Protein AF-A0A016VC96-F1 (afdb_monomer_lite)

Secondary structure (DSSP, 8-state):
-------TTSSSTT----------------PPP---TTS--HHHHHHGGGS----SS-----HHHHHHHHHHT--SPPS-SS-PPP-TT------TT---HHHHHHHHHH----SS-HHHHT-TT---HHHHHHHHHTT-S---

pLDDT: mean 81.83, std 18.04, range [37.94, 97.81]

InterPro domains:
  IPR009051 Alpha-helical ferredoxin [G3DSA:1.10.1060.10] (60-141)
  IPR028261 Dihydroprymidine dehydrogenase domain II [PF14691] (90-139)

Organism: NCBI:txid53326

Radius of gyration: 38.66 Å; chains: 1; bounding box: 64×61×117 Å

Foldseek 3Di:
DDDDDDDPPPPPVPPPPPVPPPDPPPPPPPPPPDDPPPDDDPVVCVVCVPPDDDDPDDDDDDPVVVVVVCVVPDDDDDPDPPPDDDCVPPPDDPDPPDADLVRLLVVLVVDPLDPPDVVLVVDPVSDPPSVVSVCSNVVVPDDD

Sequence (144 aa):
MATTQTSLIVRWLRLRLRPSSRLCRRPVATQAPPHPLSKDTPDVKALLALNPGVSKQARSVPTYETKKNKHNWKRNADKCGSCASNFSNDFRDIKRTTLSERGALREALRCLKCADAPCQKSCPTQLDIKTFITSIANKACFCF

Structure (mmCIF, N/CA/C/O backbone):
data_AF-A0A016VC96-F1
#
_entry.id   AF-A0A016VC96-F1
#
loop_
_atom_site.group_PDB
_atom_site.id
_atom_site.type_symbol
_atom_site.label_atom_id
_atom_site.label_alt_id
_atom_site.label_comp_id
_atom_site.label_asym_id
_atom_site.label_entity_id
_atom_site.label_seq_id
_atom_site.pdbx_PDB_ins_code
_atom_site.Cartn_x
_atom_site.Cartn_y
_atom_site.Cartn_z
_atom_site.occupancy
_atom_site.B_iso_or_equiv
_atom_site.auth_seq_id
_atom_site.auth_comp_id
_atom_site.auth_asym_id
_atom_site.auth_atom_id
_atom_site.pdbx_PDB_model_num
ATOM 1 N N . MET A 1 1 ? -35.595 44.440 -88.670 1.00 39.06 1 MET A N 1
ATOM 2 C CA . MET A 1 1 ? -34.960 43.519 -89.638 1.00 39.06 1 MET A CA 1
ATOM 3 C C . MET A 1 1 ? -34.298 42.429 -88.812 1.00 39.06 1 MET A C 1
ATOM 5 O O . MET A 1 1 ? -33.517 42.766 -87.939 1.00 39.06 1 MET A O 1
ATOM 9 N N . ALA A 1 2 ? -34.884 41.228 -88.769 1.00 44.03 2 ALA A N 1
ATOM 10 C CA . ALA A 1 2 ? -34.439 40.089 -89.589 1.00 44.03 2 ALA A CA 1
ATOM 11 C C . ALA A 1 2 ? -32.959 39.772 -89.273 1.00 44.03 2 ALA A C 1
ATOM 13 O O . ALA A 1 2 ? -32.117 40.634 -89.454 1.00 44.03 2 ALA A O 1
ATOM 14 N N . THR A 1 3 ? -32.548 38.617 -88.754 1.00 49.59 3 THR A N 1
ATOM 15 C CA . THR A 1 3 ? -33.036 37.253 -88.987 1.00 49.59 3 THR A CA 1
ATOM 16 C C . THR A 1 3 ? -32.202 36.286 -88.129 1.00 49.59 3 THR A C 1
ATOM 18 O O . THR A 1 3 ? -31.014 36.511 -87.932 1.00 49.59 3 THR A O 1
ATOM 21 N N . THR A 1 4 ? -32.842 35.191 -87.703 1.00 54.66 4 THR A N 1
ATOM 22 C CA . THR A 1 4 ? -32.315 33.809 -87.576 1.00 54.66 4 THR A CA 1
ATOM 23 C C . THR A 1 4 ? -31.145 33.501 -86.624 1.00 54.66 4 THR A C 1
ATOM 25 O O . THR A 1 4 ? -30.025 33.945 -86.827 1.00 54.66 4 THR A O 1
ATOM 28 N N . GLN A 1 5 ? -31.352 32.778 -85.518 1.00 49.47 5 GLN A N 1
ATOM 29 C CA . GLN A 1 5 ? -31.600 31.323 -85.375 1.00 49.47 5 GLN A CA 1
ATOM 30 C C . GLN A 1 5 ? -30.365 30.410 -85.547 1.00 49.47 5 GLN A C 1
ATOM 32 O O . GLN A 1 5 ? -29.814 30.248 -86.626 1.00 49.47 5 GLN A O 1
ATOM 37 N N . THR A 1 6 ? -30.052 29.724 -84.439 1.00 57.59 6 THR A N 1
ATOM 38 C CA . THR A 1 6 ? -29.694 28.293 -84.349 1.00 57.59 6 THR A CA 1
ATOM 39 C C . THR A 1 6 ? -28.508 27.768 -85.161 1.00 57.59 6 THR A C 1
ATOM 41 O O . THR A 1 6 ? -28.655 27.336 -86.297 1.00 57.59 6 THR A O 1
ATOM 44 N N . SER A 1 7 ? -27.357 27.621 -84.496 1.00 54.84 7 SER A N 1
ATOM 45 C CA . SER A 1 7 ? -26.324 26.647 -84.907 1.00 54.84 7 SER A CA 1
ATOM 46 C C . SER A 1 7 ? -25.440 26.117 -83.759 1.00 54.84 7 SER A C 1
ATOM 48 O O . SER A 1 7 ? -24.749 25.114 -83.908 1.00 54.84 7 SER A O 1
ATOM 50 N N . LEU A 1 8 ? -25.493 26.688 -82.549 1.00 52.12 8 LEU A N 1
ATOM 51 C CA . LEU A 1 8 ? -24.566 26.292 -81.472 1.00 52.12 8 LEU A CA 1
ATOM 52 C C . LEU A 1 8 ? -25.012 25.104 -80.595 1.00 52.12 8 LEU A C 1
ATOM 54 O O . LEU A 1 8 ? -24.345 24.801 -79.610 1.00 52.12 8 LEU A O 1
ATOM 58 N N . ILE A 1 9 ? -26.089 24.389 -80.942 1.00 55.31 9 ILE A N 1
ATOM 59 C CA . ILE A 1 9 ? -26.643 23.319 -80.083 1.00 55.31 9 ILE A CA 1
ATOM 60 C C . ILE A 1 9 ? -26.186 21.898 -80.492 1.00 55.31 9 ILE A C 1
ATOM 62 O O . ILE A 1 9 ? -26.221 20.991 -79.667 1.00 55.31 9 ILE A O 1
ATOM 66 N N . VAL A 1 10 ? -25.646 21.667 -81.700 1.00 53.19 10 VAL A N 1
ATOM 67 C CA . VAL A 1 10 ? -25.398 20.282 -82.194 1.00 53.19 10 VAL A CA 1
ATOM 68 C C . VAL A 1 10 ? -23.931 19.816 -82.122 1.00 53.19 10 VAL A C 1
ATOM 70 O O . VAL A 1 10 ? -23.610 18.713 -82.555 1.00 53.19 10 VAL A O 1
ATOM 73 N N . ARG A 1 11 ? -23.004 20.583 -81.525 1.00 51.06 11 ARG A N 1
ATOM 74 C CA . ARG A 1 11 ? -21.589 20.150 -81.395 1.00 51.06 11 ARG A CA 1
ATOM 75 C C . ARG A 1 11 ? -21.145 19.762 -79.981 1.00 51.06 11 ARG A C 1
ATOM 77 O O . ARG A 1 11 ? -20.029 19.279 -79.816 1.00 51.06 11 ARG A O 1
ATOM 84 N N . TRP A 1 12 ? -22.018 19.880 -78.981 1.00 48.12 12 TRP A N 1
ATOM 85 C CA . TRP A 1 12 ? -21.705 19.487 -77.598 1.00 48.12 12 TRP A CA 1
ATOM 86 C C . TRP A 1 12 ? -22.223 18.099 -77.193 1.00 48.12 12 TRP A C 1
ATOM 88 O O . TRP A 1 12 ? -21.799 17.573 -76.170 1.00 48.12 12 TRP A O 1
ATOM 98 N N . LEU A 1 13 ? -23.028 17.426 -78.025 1.00 49.72 13 LEU A N 1
ATOM 99 C CA . LEU A 1 13 ? -23.495 16.052 -77.772 1.00 49.72 13 LEU A CA 1
ATOM 100 C C . LEU A 1 13 ? -22.594 14.974 -78.414 1.00 49.72 13 LEU A C 1
ATOM 102 O O . LEU A 1 13 ? -23.075 13.965 -78.918 1.00 49.72 13 LEU A O 1
ATOM 106 N N . ARG A 1 14 ? -21.271 15.179 -78.440 1.00 53.06 14 ARG A N 1
ATOM 107 C CA . ARG A 1 14 ? -20.277 14.118 -78.734 1.00 53.06 14 ARG A CA 1
ATOM 108 C C . ARG A 1 14 ? -18.955 14.284 -77.978 1.00 53.06 14 ARG A C 1
ATOM 110 O O . ARG A 1 14 ? -17.958 13.668 -78.352 1.00 53.06 14 ARG A O 1
ATOM 117 N N . LEU A 1 15 ? -18.939 14.998 -76.851 1.00 46.97 15 LEU A N 1
ATOM 118 C CA . LEU A 1 15 ? -17.963 14.686 -75.804 1.00 46.97 15 LEU A CA 1
ATOM 119 C C . LEU A 1 15 ? -18.461 13.428 -75.107 1.00 46.97 15 LEU A C 1
ATOM 121 O O . LEU A 1 15 ? -19.146 13.465 -74.091 1.00 46.97 15 LEU A O 1
ATOM 125 N N . ARG A 1 16 ? -18.156 12.298 -75.756 1.00 49.88 16 ARG A N 1
ATOM 126 C CA . ARG A 1 16 ? -18.216 10.972 -75.158 1.00 49.88 16 ARG A CA 1
ATOM 127 C C . ARG A 1 16 ? -17.720 11.108 -73.729 1.00 49.88 16 ARG A C 1
ATOM 129 O O . ARG A 1 16 ? -16.581 11.523 -73.514 1.00 49.88 16 ARG A O 1
ATOM 136 N N . LEU A 1 17 ? -18.575 10.716 -72.795 1.00 52.75 17 LEU A N 1
ATOM 137 C CA . LEU A 1 17 ? -18.175 10.118 -71.538 1.00 52.75 17 LEU A CA 1
ATOM 138 C C . LEU A 1 17 ? -17.035 9.141 -71.855 1.00 52.75 17 LEU A C 1
ATOM 140 O O . LEU A 1 17 ? -17.261 7.998 -72.243 1.00 52.75 17 LEU A O 1
ATOM 144 N N . ARG A 1 18 ? -15.790 9.609 -71.781 1.00 50.94 18 ARG A N 1
ATOM 145 C CA . ARG A 1 18 ? -14.690 8.739 -71.417 1.00 50.94 18 ARG A CA 1
ATOM 146 C C . ARG A 1 18 ? -14.777 8.724 -69.903 1.00 50.94 18 ARG A C 1
ATOM 148 O O . ARG A 1 18 ? -14.366 9.712 -69.292 1.00 50.94 18 ARG A O 1
ATOM 155 N N . PRO A 1 19 ? -15.319 7.669 -69.277 1.00 50.06 19 PRO A N 1
ATOM 156 C CA . PRO A 1 19 ? -14.977 7.447 -67.895 1.00 50.06 19 PRO A CA 1
ATOM 157 C C . PRO A 1 19 ? -13.467 7.237 -67.936 1.00 50.06 19 PRO A C 1
ATOM 159 O O . PRO A 1 19 ? -12.971 6.238 -68.456 1.00 50.06 19 PRO A O 1
ATOM 162 N N . SER A 1 20 ? -12.708 8.245 -67.509 1.00 50.31 20 SER A N 1
ATOM 163 C CA . SER A 1 20 ? -11.325 8.004 -67.153 1.00 50.31 20 SER A CA 1
ATOM 164 C C . SER A 1 20 ? -11.427 6.975 -66.044 1.00 50.31 20 SER A C 1
ATOM 166 O O . SER A 1 20 ? -11.829 7.296 -64.929 1.00 50.31 20 SER A O 1
ATOM 168 N N . SER A 1 21 ? -11.113 5.726 -66.371 1.00 54.81 21 SER A N 1
ATOM 169 C CA . SER A 1 21 ? -10.894 4.634 -65.437 1.00 54.81 21 SER A CA 1
ATOM 170 C C . SER A 1 21 ? -9.627 4.911 -64.623 1.00 54.81 21 SER A C 1
ATOM 172 O O . SER A 1 21 ? -8.770 4.043 -64.456 1.00 54.81 21 SER A O 1
ATOM 174 N N . ARG A 1 22 ? -9.499 6.132 -64.088 1.00 56.34 22 ARG A N 1
ATOM 175 C CA . ARG A 1 22 ? -8.795 6.402 -62.846 1.00 56.34 22 ARG A CA 1
ATOM 176 C C . ARG A 1 22 ? -9.612 5.724 -61.765 1.00 56.34 22 ARG A C 1
ATOM 178 O O . ARG A 1 22 ? -10.391 6.331 -61.043 1.00 56.34 22 ARG A O 1
ATOM 185 N N . LEU A 1 23 ? -9.464 4.405 -61.774 1.00 59.03 23 LEU A N 1
ATOM 186 C CA . LEU A 1 23 ? -9.395 3.554 -60.619 1.00 59.03 23 LEU A CA 1
ATOM 187 C C . LEU A 1 23 ? -9.313 4.420 -59.363 1.00 59.03 23 LEU A C 1
ATOM 189 O O . LEU A 1 23 ? -8.243 4.918 -59.019 1.00 59.03 23 LEU A O 1
ATOM 193 N N . CYS A 1 24 ? -10.421 4.492 -58.634 1.00 56.22 24 CYS A N 1
ATOM 194 C CA . CYS A 1 24 ? -10.381 4.484 -57.182 1.00 56.22 24 CYS A CA 1
ATOM 195 C C . CYS A 1 24 ? -9.723 3.162 -56.739 1.00 56.22 24 CYS A C 1
ATOM 197 O O . CYS A 1 24 ? -10.321 2.353 -56.035 1.00 56.22 24 CYS A O 1
ATOM 199 N N . ARG A 1 25 ? -8.489 2.892 -57.183 1.00 58.03 25 ARG A N 1
ATOM 200 C CA . ARG A 1 25 ? -7.601 1.993 -56.475 1.00 58.03 25 ARG A CA 1
ATOM 201 C C . ARG A 1 25 ? -7.296 2.778 -55.220 1.00 58.03 25 ARG A C 1
ATOM 203 O O . ARG A 1 25 ? -6.440 3.659 -55.223 1.00 58.03 25 ARG A O 1
ATOM 210 N N . ARG A 1 26 ? -8.029 2.460 -54.148 1.00 57.97 26 ARG A N 1
ATOM 211 C CA . ARG A 1 26 ? -7.442 2.547 -52.813 1.00 57.97 26 ARG A CA 1
ATOM 212 C C . ARG A 1 26 ? -6.017 2.006 -52.974 1.00 57.97 26 ARG A C 1
ATOM 214 O O . ARG A 1 26 ? -5.898 0.925 -53.568 1.00 57.97 26 ARG A O 1
ATOM 221 N N . PRO A 1 27 ? -4.962 2.747 -52.584 1.00 60.12 27 PRO A N 1
ATOM 222 C CA . PRO A 1 27 ? -3.631 2.167 -52.581 1.00 60.12 27 PRO A CA 1
ATOM 223 C C . PRO A 1 27 ? -3.776 0.828 -51.870 1.00 60.12 27 PRO A C 1
ATOM 225 O O . PRO A 1 27 ? -4.379 0.769 -50.795 1.00 60.12 27 PRO A O 1
ATOM 228 N N . VAL A 1 28 ? -3.388 -0.246 -52.566 1.00 56.62 28 VAL A N 1
ATOM 229 C CA . VAL A 1 28 ? -3.364 -1.592 -52.002 1.00 56.62 28 VAL A CA 1
ATOM 230 C C . VAL A 1 28 ? -2.704 -1.415 -50.651 1.00 56.62 28 VAL A C 1
ATOM 232 O O . VAL A 1 28 ? -1.572 -0.937 -50.607 1.00 56.62 28 VAL A O 1
ATOM 235 N N . ALA A 1 29 ? -3.450 -1.675 -49.572 1.00 59.12 29 ALA A N 1
ATOM 236 C CA . ALA A 1 29 ? -2.863 -1.739 -48.249 1.00 59.12 29 ALA A CA 1
ATOM 237 C C . ALA A 1 29 ? -1.656 -2.648 -48.427 1.00 59.12 29 ALA A C 1
ATOM 239 O O . ALA A 1 29 ? -1.831 -3.794 -48.846 1.00 59.12 29 ALA A O 1
ATOM 240 N N . THR A 1 30 ? -0.453 -2.095 -48.274 1.00 60.97 30 THR A N 1
ATOM 241 C CA . THR A 1 30 ? 0.785 -2.859 -48.282 1.00 60.97 30 THR A CA 1
ATOM 242 C C . THR A 1 30 ? 0.555 -3.948 -47.257 1.00 60.97 30 THR A C 1
ATOM 244 O O . THR A 1 30 ? 0.511 -3.672 -46.059 1.00 60.97 30 THR A O 1
ATOM 247 N N . GLN A 1 31 ? 0.239 -5.153 -47.735 1.00 62.34 31 GLN A N 1
ATOM 248 C CA . GLN A 1 31 ? -0.054 -6.271 -46.861 1.00 62.34 31 GLN A CA 1
ATOM 249 C C . GLN A 1 31 ? 1.207 -6.435 -46.030 1.00 62.34 31 GLN A C 1
ATOM 251 O O . GLN A 1 31 ? 2.300 -6.564 -46.588 1.00 62.34 31 GLN A O 1
ATOM 256 N N . ALA A 1 32 ? 1.057 -6.284 -44.711 1.00 64.81 32 ALA A N 1
ATOM 257 C CA . ALA A 1 32 ? 2.166 -6.428 -43.790 1.00 64.81 32 ALA A CA 1
ATOM 258 C C . ALA A 1 32 ? 2.871 -7.754 -44.117 1.00 64.81 32 ALA A C 1
ATOM 260 O O . ALA A 1 32 ? 2.185 -8.736 -44.428 1.00 64.81 32 ALA A O 1
ATOM 261 N N . PRO A 1 33 ? 4.216 -7.778 -44.131 1.00 71.75 33 PRO A N 1
ATOM 262 C CA .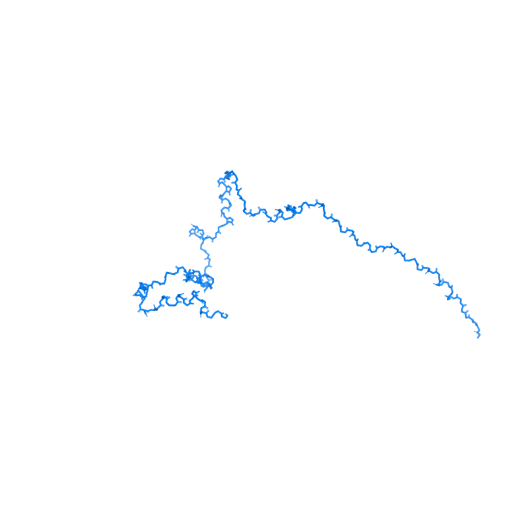 PRO A 1 33 ? 4.96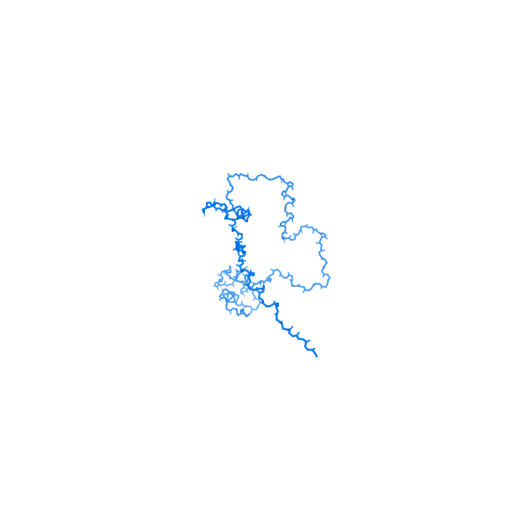1 -8.964 -44.524 1.00 71.75 33 PRO A CA 1
ATOM 263 C C . PRO A 1 33 ? 4.455 -10.177 -43.732 1.00 71.75 33 PRO A C 1
ATOM 265 O O . PRO A 1 33 ? 4.124 -10.014 -42.554 1.00 71.75 33 PRO A O 1
ATOM 268 N N . PRO A 1 34 ? 4.371 -11.370 -44.353 1.00 74.94 34 PRO A N 1
ATOM 269 C CA . PRO A 1 34 ? 3.828 -12.554 -43.703 1.00 74.94 34 PRO A CA 1
ATOM 270 C C . PRO A 1 34 ? 4.609 -12.819 -42.417 1.00 74.94 34 PRO A C 1
ATOM 272 O O . PRO A 1 34 ? 5.782 -13.195 -42.436 1.00 74.94 34 PRO A O 1
ATOM 275 N N . HIS A 1 35 ? 3.957 -12.555 -41.290 1.00 79.44 35 HIS A N 1
ATOM 276 C CA . HIS A 1 35 ? 4.533 -12.691 -39.966 1.00 79.44 35 HIS A CA 1
ATOM 277 C C . HIS A 1 35 ? 3.919 -13.933 -39.302 1.00 79.44 35 HIS A C 1
ATOM 279 O O . HIS A 1 35 ? 2.709 -14.150 -39.409 1.00 79.44 35 HIS A O 1
ATOM 285 N N . PRO A 1 36 ? 4.728 -14.802 -38.672 1.00 87.50 36 PRO A N 1
ATOM 286 C CA . PRO A 1 36 ? 4.208 -15.980 -37.989 1.00 87.50 36 PRO A CA 1
ATOM 287 C C . PRO A 1 36 ? 3.257 -15.586 -36.849 1.00 87.50 36 PRO A C 1
ATOM 289 O O . PRO A 1 36 ? 3.692 -15.004 -35.861 1.00 87.50 36 PRO A O 1
ATOM 292 N N . LEU A 1 37 ? 1.990 -16.009 -36.944 1.00 88.38 37 LEU A N 1
ATOM 293 C CA . LEU A 1 37 ? 0.903 -15.679 -36.001 1.00 88.38 37 LEU A CA 1
ATOM 294 C C . LEU A 1 37 ? 1.216 -15.964 -34.520 1.00 88.38 37 LEU A C 1
ATOM 296 O O . LEU A 1 37 ? 0.602 -15.378 -33.638 1.00 88.38 37 LEU A O 1
ATOM 300 N N . SER A 1 38 ? 2.145 -16.879 -34.241 1.00 92.19 38 SER A N 1
ATOM 301 C CA . SER A 1 38 ? 2.552 -17.267 -32.887 1.00 92.19 38 SER A CA 1
ATOM 302 C C . SER A 1 38 ? 3.682 -16.421 -32.293 1.00 92.19 38 SER A C 1
ATOM 304 O O . SER A 1 38 ? 4.080 -16.667 -31.155 1.00 92.19 38 SER A O 1
ATOM 306 N N . LYS A 1 39 ? 4.248 -15.467 -33.042 1.00 92.62 39 LYS A N 1
ATOM 307 C CA . LYS A 1 39 ? 5.325 -1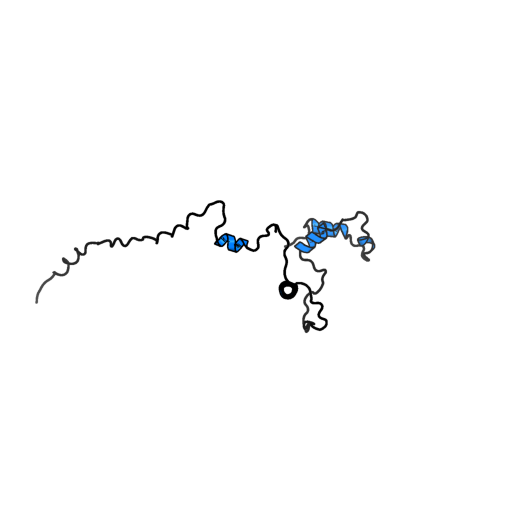4.592 -32.559 1.00 92.62 39 LYS A CA 1
ATOM 308 C C . LYS A 1 39 ? 4.835 -13.147 -32.491 1.00 92.62 39 LYS A C 1
ATOM 310 O O . LYS A 1 39 ? 3.898 -12.757 -33.176 1.00 92.62 39 LYS A O 1
ATOM 315 N N . ASP A 1 40 ? 5.546 -12.326 -31.733 1.00 94.12 40 ASP A N 1
ATOM 316 C CA . ASP A 1 40 ? 5.274 -10.892 -31.693 1.00 94.12 40 ASP A CA 1
ATOM 317 C C . ASP A 1 40 ? 5.876 -10.158 -32.903 1.00 94.12 40 ASP A C 1
ATOM 319 O O . ASP A 1 40 ? 6.986 -10.471 -33.374 1.00 94.12 40 ASP A O 1
ATOM 323 N N . THR A 1 41 ? 5.153 -9.151 -33.398 1.00 93.50 41 THR A N 1
ATOM 324 C CA . THR A 1 41 ? 5.635 -8.183 -34.397 1.00 93.50 41 THR A CA 1
ATOM 325 C C . THR A 1 41 ? 6.736 -7.294 -33.799 1.00 93.50 41 THR A C 1
ATOM 327 O O . THR A 1 41 ? 6.853 -7.204 -32.573 1.00 93.50 41 THR A O 1
ATOM 330 N N . PRO A 1 42 ? 7.595 -6.650 -34.615 1.00 93.25 42 PRO A N 1
ATOM 331 C CA . PRO A 1 42 ? 8.638 -5.756 -34.095 1.00 93.25 42 PRO A CA 1
ATOM 332 C C . PRO A 1 42 ? 8.078 -4.637 -33.202 1.00 93.25 42 PRO A C 1
ATOM 334 O O . PRO A 1 42 ? 8.687 -4.308 -32.186 1.00 93.25 42 PRO A O 1
ATOM 337 N N . ASP A 1 43 ? 6.893 -4.125 -33.524 1.00 93.75 43 ASP A N 1
ATOM 338 C CA . ASP A 1 43 ? 6.239 -3.053 -32.768 1.00 93.75 43 ASP A CA 1
ATOM 339 C C . ASP A 1 43 ? 5.794 -3.545 -31.384 1.00 93.75 43 ASP A C 1
ATOM 341 O O . ASP A 1 43 ? 6.043 -2.897 -30.369 1.00 93.75 43 ASP A O 1
ATOM 345 N N . VAL A 1 44 ? 5.215 -4.750 -31.317 1.00 93.75 44 VAL A N 1
ATOM 346 C CA . VAL A 1 44 ? 4.827 -5.387 -30.049 1.00 93.75 44 VAL A CA 1
ATOM 347 C C . VAL A 1 44 ? 6.062 -5.731 -29.217 1.00 93.75 44 VAL A C 1
ATOM 349 O O . VAL A 1 44 ? 6.076 -5.499 -28.010 1.00 93.75 44 VAL A O 1
ATOM 352 N N . LYS A 1 45 ? 7.147 -6.197 -29.847 1.00 93.56 45 LYS A N 1
ATOM 353 C CA . LYS A 1 45 ? 8.421 -6.441 -29.151 1.00 93.56 45 LYS A CA 1
ATOM 354 C C . LYS A 1 45 ? 8.991 -5.174 -28.521 1.00 93.56 45 LYS A C 1
ATOM 356 O O . LYS A 1 45 ? 9.528 -5.249 -27.418 1.00 93.56 45 LYS A O 1
ATOM 361 N N . ALA A 1 46 ? 8.856 -4.025 -29.183 1.00 95.19 46 ALA A N 1
ATOM 362 C CA . ALA A 1 46 ? 9.273 -2.746 -28.620 1.00 95.19 46 ALA A CA 1
ATOM 363 C C . ALA A 1 46 ? 8.447 -2.377 -27.374 1.00 95.19 46 ALA A C 1
ATOM 365 O O . ALA A 1 46 ? 9.012 -1.936 -26.373 1.00 95.19 46 ALA A O 1
ATOM 366 N N . LEU A 1 47 ? 7.133 -2.631 -27.389 1.00 95.50 47 LEU A N 1
ATOM 367 C CA . LEU A 1 47 ? 6.259 -2.422 -26.226 1.00 95.50 47 LEU A CA 1
ATOM 368 C C . LEU A 1 47 ? 6.582 -3.378 -25.067 1.00 95.50 47 LEU A C 1
ATOM 370 O O . LEU A 1 47 ? 6.516 -2.992 -23.900 1.00 95.50 47 LEU A O 1
ATOM 374 N N . LEU A 1 48 ? 6.966 -4.617 -25.377 1.00 95.62 48 LEU A N 1
ATOM 375 C CA . LEU A 1 48 ? 7.289 -5.652 -24.392 1.00 95.62 48 LEU A CA 1
ATOM 376 C C . LEU A 1 48 ? 8.715 -5.554 -23.824 1.00 95.62 48 LEU A C 1
ATOM 378 O O . LEU A 1 48 ? 9.104 -6.405 -23.026 1.00 95.62 48 LEU A O 1
ATOM 382 N N . ALA A 1 49 ? 9.490 -4.520 -24.165 1.00 94.44 49 ALA A N 1
ATOM 383 C CA . ALA A 1 49 ? 10.891 -4.389 -23.756 1.00 94.44 49 ALA A CA 1
ATOM 384 C C . ALA A 1 49 ? 11.122 -4.381 -22.227 1.00 94.44 49 ALA A C 1
ATOM 386 O O . ALA A 1 49 ? 12.196 -4.768 -21.770 1.00 94.44 49 ALA A O 1
ATOM 387 N N . LEU A 1 50 ? 10.133 -3.950 -21.433 1.00 94.69 50 LEU A N 1
ATOM 388 C CA . LEU A 1 50 ? 10.198 -3.908 -19.961 1.00 94.69 50 LEU A CA 1
ATOM 389 C C . LEU A 1 50 ? 9.399 -5.026 -19.272 1.00 94.69 50 LEU A C 1
ATOM 391 O O . LEU A 1 50 ? 9.303 -5.041 -18.043 1.00 94.69 50 LEU A O 1
ATOM 395 N N . ASN A 1 51 ? 8.817 -5.952 -20.037 1.00 95.88 51 ASN A N 1
ATOM 396 C CA . ASN A 1 51 ? 8.095 -7.088 -19.474 1.00 95.88 51 ASN A CA 1
ATOM 397 C C . ASN A 1 51 ? 9.082 -7.987 -18.699 1.00 95.88 51 ASN A C 1
ATOM 399 O O . ASN A 1 51 ? 10.140 -8.321 -19.241 1.00 95.88 51 ASN A O 1
ATOM 403 N N . PRO A 1 52 ? 8.803 -8.370 -17.438 1.00 95.94 52 PRO A N 1
ATOM 404 C CA . PRO A 1 52 ? 9.698 -9.233 -16.677 1.00 95.94 52 PRO A CA 1
ATOM 405 C C . PRO A 1 52 ? 9.969 -10.562 -17.392 1.00 95.94 52 PRO A C 1
ATOM 407 O O . PRO A 1 52 ? 9.055 -11.294 -17.762 1.00 95.94 52 PRO A O 1
ATOM 410 N N . GLY A 1 53 ? 11.252 -10.897 -17.520 1.00 93.88 53 GLY A N 1
ATOM 411 C CA . GLY A 1 53 ? 11.734 -12.187 -18.007 1.00 93.88 53 GLY A CA 1
ATOM 412 C C . GLY A 1 53 ? 12.736 -12.798 -17.031 1.00 93.88 53 GLY A C 1
ATOM 413 O O . GLY A 1 53 ? 13.415 -12.084 -16.290 1.00 93.88 53 GLY A O 1
ATOM 414 N N . VAL A 1 54 ? 12.842 -14.127 -17.023 1.00 95.06 54 VAL A N 1
ATOM 415 C CA . VAL A 1 54 ? 13.795 -14.842 -16.161 1.00 95.06 54 VAL A CA 1
ATOM 416 C C . VAL A 1 54 ? 15.209 -14.698 -16.732 1.00 95.06 54 VAL A C 1
ATOM 418 O O . VAL A 1 54 ? 15.502 -15.199 -17.819 1.00 95.06 54 VAL A O 1
ATOM 421 N N . SER A 1 55 ? 16.109 -14.031 -16.003 1.00 91.88 55 SER A N 1
ATOM 422 C CA . SER A 1 55 ? 17.526 -13.946 -16.372 1.00 91.88 55 SER A CA 1
ATOM 423 C C . SER A 1 55 ? 18.234 -15.267 -16.070 1.00 91.88 55 SER A C 1
ATOM 425 O O . SER A 1 55 ? 18.265 -15.705 -14.923 1.00 91.88 55 SER A O 1
ATOM 427 N N . LYS A 1 56 ? 18.850 -15.884 -17.082 1.00 95.62 56 LYS A N 1
ATOM 428 C CA . LYS A 1 56 ? 19.612 -17.141 -16.931 1.00 95.62 56 LYS A CA 1
ATOM 429 C C . LYS A 1 56 ? 21.021 -16.947 -16.348 1.00 95.62 56 LYS A C 1
ATOM 431 O O . LYS A 1 56 ? 21.703 -17.923 -16.068 1.00 95.62 56 LYS A O 1
ATOM 436 N N . GLN A 1 57 ? 21.474 -15.701 -16.218 1.00 96.00 57 GLN A N 1
ATOM 437 C CA . GLN A 1 57 ? 22.831 -15.319 -15.821 1.00 96.00 57 GLN A CA 1
ATOM 438 C C . GLN A 1 57 ? 22.789 -14.196 -14.779 1.00 96.00 57 GLN A C 1
ATOM 440 O O . GLN A 1 57 ? 21.779 -13.501 -14.644 1.00 96.00 57 GLN A O 1
ATOM 445 N N . ALA A 1 58 ? 23.900 -13.999 -14.066 1.00 94.19 58 ALA A N 1
ATOM 446 C CA . ALA A 1 58 ? 24.057 -12.895 -13.126 1.00 94.19 58 ALA A CA 1
ATOM 447 C C . ALA A 1 58 ? 24.168 -11.544 -13.856 1.00 94.19 58 ALA A C 1
ATOM 449 O O . ALA A 1 58 ? 24.817 -11.430 -14.895 1.00 94.19 58 ALA A O 1
ATOM 450 N N . ARG A 1 59 ? 23.560 -10.498 -13.285 1.00 94.25 59 ARG A N 1
ATOM 451 C CA . ARG A 1 59 ? 23.628 -9.127 -13.804 1.00 94.25 59 ARG A CA 1
ATOM 452 C C . ARG A 1 59 ? 24.742 -8.351 -13.104 1.00 94.25 59 ARG A C 1
ATOM 454 O O . ARG A 1 59 ? 24.591 -7.975 -11.944 1.00 94.25 59 ARG A O 1
ATOM 461 N N . SER A 1 60 ? 25.821 -8.048 -13.819 1.00 94.50 60 SER A N 1
ATOM 462 C CA . SER A 1 60 ? 26.881 -7.147 -13.353 1.00 94.50 60 SER A CA 1
ATOM 463 C C . SER A 1 60 ? 26.675 -5.740 -13.919 1.00 94.50 60 SER A C 1
ATOM 465 O O . SER A 1 60 ? 26.669 -5.560 -15.133 1.00 94.50 60 SER A O 1
ATOM 467 N N . VAL A 1 61 ? 26.513 -4.740 -13.049 1.00 94.94 61 VAL A N 1
ATOM 468 C CA . VAL A 1 61 ? 26.454 -3.313 -13.419 1.00 94.94 61 VAL A CA 1
ATOM 469 C C . VAL A 1 61 ? 27.462 -2.567 -12.543 1.00 94.94 61 VAL A C 1
ATOM 471 O O . VAL A 1 61 ? 27.468 -2.794 -11.328 1.00 94.94 61 VAL A O 1
ATOM 474 N N . PRO A 1 62 ? 28.318 -1.694 -13.103 1.00 97.81 62 PRO A N 1
ATOM 475 C CA . PRO A 1 62 ? 29.314 -0.973 -12.322 1.00 97.81 62 PRO A CA 1
ATOM 476 C C . PRO A 1 62 ? 28.665 -0.066 -11.269 1.00 97.81 62 PRO A C 1
ATOM 478 O O . PRO A 1 62 ? 27.583 0.498 -11.451 1.00 97.81 62 PRO A O 1
ATOM 481 N N . THR A 1 63 ? 29.358 0.111 -10.144 1.00 96.81 63 THR A N 1
ATOM 482 C CA . THR A 1 63 ? 28.839 0.859 -8.985 1.00 96.81 63 THR A CA 1
ATOM 483 C C . THR A 1 63 ? 28.567 2.333 -9.289 1.00 96.81 63 THR A C 1
ATOM 485 O O . THR A 1 63 ? 27.678 2.934 -8.689 1.00 96.81 63 THR A O 1
ATOM 488 N N . TYR A 1 64 ? 29.304 2.928 -10.227 1.00 96.12 64 TYR A N 1
ATOM 489 C CA . TYR A 1 64 ? 29.068 4.299 -10.677 1.00 96.12 64 TYR A CA 1
ATOM 490 C C . TYR A 1 64 ? 27.696 4.453 -11.358 1.00 96.12 64 TYR A C 1
ATOM 492 O O . TYR A 1 64 ? 26.932 5.358 -11.018 1.00 96.12 64 TYR A O 1
ATOM 500 N N . GLU A 1 65 ? 27.336 3.529 -12.253 1.00 96.06 65 GLU A N 1
ATOM 501 C CA . GLU A 1 65 ? 26.048 3.554 -12.953 1.00 96.06 65 GLU A CA 1
ATOM 502 C C . GLU A 1 65 ? 24.879 3.296 -12.004 1.00 96.06 65 GLU A C 1
ATOM 504 O O . GLU A 1 65 ? 23.855 3.975 -12.086 1.00 96.06 65 GLU A O 1
ATOM 509 N N . THR A 1 66 ? 25.020 2.362 -11.058 1.00 95.00 66 THR A N 1
ATOM 510 C CA . THR A 1 66 ? 23.955 2.093 -10.079 1.00 95.00 66 THR A CA 1
ATOM 511 C C . THR A 1 66 ? 23.709 3.288 -9.160 1.00 95.00 66 THR A C 1
ATOM 513 O O . THR A 1 66 ? 22.552 3.598 -8.867 1.00 95.00 66 THR A O 1
ATOM 516 N N . LYS A 1 67 ? 24.762 4.016 -8.760 1.00 93.44 67 LYS A N 1
ATOM 517 C CA . LYS A 1 67 ? 24.638 5.269 -7.998 1.00 93.44 67 LYS A CA 1
ATOM 518 C C . LYS A 1 67 ? 23.918 6.347 -8.802 1.00 93.44 67 LYS A C 1
ATOM 520 O O . LYS A 1 67 ? 22.962 6.919 -8.287 1.00 93.44 67 LYS A O 1
ATOM 525 N N . LYS A 1 68 ? 24.311 6.571 -10.061 1.00 94.06 68 LYS A N 1
ATOM 526 C CA . LYS A 1 68 ? 23.635 7.529 -10.951 1.00 94.06 68 LYS A CA 1
ATOM 527 C C . LYS A 1 68 ? 22.156 7.168 -11.130 1.00 94.06 68 LYS A C 1
ATOM 529 O O . LYS A 1 68 ? 21.285 8.009 -10.926 1.00 94.06 68 LYS A O 1
ATOM 534 N N . ASN A 1 69 ? 21.862 5.897 -11.404 1.00 94.75 69 ASN A N 1
ATOM 535 C CA . ASN A 1 69 ? 20.498 5.411 -11.619 1.00 94.75 69 ASN A CA 1
ATOM 536 C C . ASN A 1 69 ? 19.626 5.463 -10.358 1.00 94.75 69 ASN A C 1
ATOM 538 O O . ASN A 1 69 ? 18.415 5.640 -10.468 1.00 94.75 69 ASN A O 1
ATOM 542 N N . LYS A 1 70 ? 20.206 5.353 -9.157 1.00 92.25 70 LYS A N 1
ATOM 543 C CA . LYS A 1 70 ? 19.466 5.439 -7.887 1.00 92.25 70 LYS A CA 1
ATOM 544 C C . LYS A 1 70 ? 18.720 6.767 -7.726 1.00 92.25 70 LYS A C 1
ATOM 546 O O . LYS A 1 70 ? 17.631 6.769 -7.155 1.00 92.25 70 LYS A O 1
ATOM 551 N N . HIS A 1 71 ? 19.282 7.869 -8.225 1.00 89.06 71 HIS A N 1
ATOM 552 C CA . HIS A 1 71 ? 18.649 9.187 -8.148 1.00 89.06 71 HIS A CA 1
ATOM 553 C C . HIS A 1 71 ? 17.367 9.266 -8.992 1.00 89.06 71 HIS A C 1
ATOM 555 O O . HIS A 1 71 ? 16.401 9.883 -8.558 1.00 89.06 71 HIS A O 1
ATOM 561 N N . ASN A 1 72 ? 17.304 8.552 -10.123 1.00 92.81 72 ASN A N 1
ATOM 562 C CA . ASN A 1 72 ? 16.139 8.556 -11.019 1.00 92.81 72 ASN A CA 1
ATOM 563 C C . ASN A 1 72 ? 14.897 7.868 -10.420 1.00 92.81 72 ASN A C 1
ATOM 565 O O . ASN A 1 72 ? 13.780 8.138 -10.845 1.00 92.81 72 ASN A O 1
ATOM 569 N N . TRP A 1 73 ? 15.074 6.974 -9.440 1.00 91.81 73 TRP A N 1
ATOM 570 C CA . TRP A 1 73 ? 13.992 6.153 -8.868 1.00 91.81 73 TRP A CA 1
ATOM 571 C C . TRP A 1 73 ? 13.716 6.447 -7.385 1.00 91.81 73 TRP A C 1
ATOM 573 O O . TRP A 1 73 ? 13.053 5.663 -6.696 1.00 91.81 73 TRP A O 1
ATOM 583 N N . LYS A 1 74 ? 14.245 7.552 -6.852 1.00 90.38 74 LYS A N 1
ATOM 584 C CA . LYS A 1 74 ? 14.124 7.913 -5.436 1.00 90.38 74 LYS A CA 1
ATOM 585 C C . LYS A 1 74 ? 12.705 8.412 -5.116 1.00 90.38 74 LYS A C 1
ATOM 587 O O . LYS A 1 74 ? 12.264 9.412 -5.658 1.00 90.38 74 LYS A O 1
ATOM 592 N N . ARG A 1 75 ? 11.990 7.714 -4.220 1.00 92.00 75 ARG A N 1
ATOM 593 C CA . ARG A 1 75 ? 10.615 8.075 -3.793 1.00 92.00 75 ARG A CA 1
ATOM 594 C C . ARG A 1 75 ? 10.524 8.724 -2.412 1.00 92.00 75 ARG A C 1
ATOM 596 O O . ARG A 1 75 ? 9.650 9.542 -2.168 1.00 92.00 75 ARG A O 1
ATOM 603 N N . ASN A 1 76 ? 11.393 8.313 -1.492 1.00 90.25 76 ASN A N 1
ATOM 604 C CA . ASN A 1 76 ? 11.386 8.803 -0.114 1.00 90.25 76 ASN A CA 1
ATOM 605 C C . ASN A 1 76 ? 12.243 10.064 -0.009 1.00 90.25 76 ASN A C 1
ATOM 607 O O . ASN A 1 76 ? 13.133 10.254 -0.835 1.00 90.25 76 ASN A O 1
ATOM 611 N N . ALA A 1 77 ? 12.048 10.847 1.055 1.00 85.81 77 ALA A N 1
ATOM 612 C CA . ALA A 1 77 ? 12.899 11.995 1.344 1.00 85.81 77 ALA A CA 1
ATOM 613 C C . ALA A 1 77 ? 14.390 11.611 1.340 1.00 85.81 77 ALA A C 1
ATOM 615 O O . ALA A 1 77 ? 14.793 10.513 1.768 1.00 85.81 77 ALA A O 1
ATOM 616 N N . ASP A 1 78 ? 15.209 12.513 0.812 1.00 81.12 78 ASP A N 1
ATOM 617 C CA . ASP A 1 78 ? 16.653 12.373 0.862 1.00 81.12 78 ASP A CA 1
ATOM 618 C C . ASP A 1 78 ? 17.160 12.558 2.289 1.00 81.12 78 ASP A C 1
ATOM 620 O O . ASP A 1 78 ? 16.570 13.259 3.104 1.00 81.12 78 ASP A O 1
ATOM 624 N N . LYS A 1 79 ? 18.295 11.927 2.598 1.00 78.38 79 LYS A N 1
ATOM 625 C CA . LYS A 1 79 ? 18.975 12.089 3.894 1.00 78.38 79 LYS A CA 1
ATOM 626 C C . LYS A 1 79 ? 19.733 13.424 3.987 1.00 78.38 79 LYS A C 1
ATOM 628 O O . LYS A 1 79 ? 20.706 13.520 4.727 1.00 78.38 79 LYS A O 1
ATOM 633 N N . CYS A 1 80 ? 19.381 14.404 3.162 1.00 70.75 80 CYS A N 1
ATOM 634 C CA . CYS A 1 80 ? 20.075 15.679 3.105 1.00 70.75 80 CYS A CA 1
ATOM 635 C C . CYS A 1 80 ? 19.529 16.585 4.220 1.00 70.75 80 CYS A C 1
ATOM 637 O O . CYS A 1 80 ? 18.324 16.773 4.347 1.00 70.75 80 CYS A O 1
ATOM 639 N N . GLY A 1 81 ? 20.428 17.086 5.070 1.00 64.12 81 GLY A N 1
ATOM 640 C CA . GLY A 1 81 ? 20.067 17.836 6.279 1.00 64.12 81 GLY A CA 1
ATOM 641 C C . GLY A 1 81 ? 19.695 19.302 6.042 1.00 64.12 81 GLY A C 1
ATOM 642 O O . GLY A 1 81 ? 19.194 19.940 6.958 1.00 64.12 81 GLY A O 1
ATOM 643 N N . SER A 1 82 ? 19.933 19.841 4.842 1.00 66.62 82 SER A N 1
ATOM 644 C CA . SER A 1 82 ? 19.758 21.270 4.527 1.00 66.62 82 SER A CA 1
ATOM 645 C C . SER A 1 82 ? 18.693 21.563 3.468 1.00 66.62 82 SER A C 1
ATOM 647 O O . SER A 1 82 ? 18.335 22.717 3.258 1.00 66.62 82 SER A O 1
ATOM 649 N N . CYS A 1 83 ? 18.158 20.542 2.803 1.00 62.09 83 CYS A N 1
ATOM 650 C CA . CYS A 1 83 ? 17.096 20.679 1.810 1.00 62.09 83 CYS A CA 1
ATOM 651 C C . CYS A 1 83 ? 15.727 20.651 2.500 1.00 62.09 83 CYS A C 1
ATOM 653 O O . CYS A 1 83 ? 14.935 19.725 2.328 1.00 62.09 83 CYS A O 1
ATOM 655 N N . ALA A 1 84 ? 15.453 21.671 3.311 1.00 68.31 84 ALA A N 1
ATOM 656 C CA . ALA A 1 84 ? 14.098 21.937 3.764 1.00 68.31 84 ALA A CA 1
ATOM 657 C C . ALA A 1 84 ? 13.351 22.662 2.639 1.00 68.31 84 ALA A C 1
ATOM 659 O O . ALA A 1 84 ? 13.766 23.726 2.183 1.00 68.31 84 ALA A O 1
ATOM 660 N N . SER A 1 85 ? 12.254 22.080 2.162 1.00 73.56 85 SER A N 1
ATOM 661 C CA . SER A 1 85 ? 11.304 22.807 1.322 1.00 73.56 85 SER A CA 1
ATOM 662 C C . SER A 1 85 ? 10.706 23.971 2.116 1.00 73.56 85 SER A C 1
ATOM 664 O O . SER A 1 85 ? 10.395 23.819 3.295 1.00 73.56 85 SER A O 1
ATOM 666 N N . ASN A 1 86 ? 10.532 25.130 1.479 1.00 83.50 86 ASN A N 1
ATOM 667 C CA . ASN A 1 86 ? 9.874 26.275 2.106 1.00 83.50 86 ASN A CA 1
ATOM 668 C C . ASN A 1 86 ? 8.405 25.933 2.400 1.00 83.50 86 ASN A C 1
ATOM 670 O O . ASN A 1 86 ? 7.641 25.676 1.475 1.00 83.50 86 ASN A O 1
ATOM 674 N N . PHE A 1 87 ? 8.016 25.953 3.676 1.00 87.75 87 PHE A N 1
ATOM 675 C CA . PHE A 1 87 ? 6.647 25.663 4.134 1.00 87.75 87 PHE A CA 1
ATOM 676 C C . PHE A 1 87 ? 5.851 26.927 4.502 1.00 87.75 87 PHE A C 1
ATOM 678 O O . PHE A 1 87 ? 4.859 26.854 5.223 1.00 87.75 87 PHE A O 1
ATOM 685 N N . SER A 1 88 ? 6.294 28.105 4.051 1.00 92.56 88 SER A N 1
ATOM 686 C CA . SER A 1 88 ? 5.583 29.360 4.315 1.00 92.56 88 SER A CA 1
ATOM 687 C C . SER A 1 88 ? 4.188 29.318 3.682 1.00 92.56 88 SER A C 1
ATOM 689 O O . SER A 1 88 ? 4.071 29.089 2.479 1.00 92.56 88 SER A O 1
ATOM 691 N N . ASN A 1 89 ? 3.147 29.538 4.492 1.00 92.12 89 ASN A N 1
ATOM 692 C CA . ASN A 1 89 ? 1.732 29.510 4.099 1.00 92.12 89 ASN A CA 1
ATOM 693 C C . ASN A 1 89 ? 1.224 28.173 3.505 1.00 92.12 89 ASN A C 1
ATOM 695 O O . ASN A 1 89 ? 0.252 28.175 2.750 1.00 92.12 89 ASN A O 1
ATOM 699 N N . ASP A 1 90 ? 1.833 27.029 3.844 1.00 92.50 90 ASP A N 1
ATOM 700 C CA . ASP A 1 90 ? 1.329 25.701 3.454 1.00 92.50 90 ASP A CA 1
ATOM 701 C C . ASP A 1 90 ? 0.529 25.054 4.601 1.00 92.50 90 ASP A C 1
ATOM 703 O O . ASP A 1 90 ? 1.087 24.692 5.636 1.00 92.50 90 ASP A O 1
ATOM 707 N N . PHE A 1 91 ? -0.785 24.896 4.411 1.00 93.50 91 PHE A N 1
ATOM 708 C CA . PHE A 1 91 ? -1.713 24.300 5.387 1.00 93.50 91 PHE A CA 1
ATOM 709 C C . PHE A 1 91 ? -2.257 22.932 4.946 1.00 93.50 91 PHE A C 1
ATOM 711 O O . PHE A 1 91 ? -3.321 22.500 5.396 1.00 93.50 91 PHE A O 1
ATOM 718 N N . ARG A 1 92 ? -1.570 22.242 4.030 1.00 93.81 92 ARG A N 1
ATOM 719 C CA . ARG A 1 92 ? -1.981 20.901 3.593 1.00 93.81 92 ARG A CA 1
ATOM 720 C C . ARG A 1 92 ? -1.854 19.874 4.720 1.00 93.81 92 ARG A C 1
ATOM 722 O O . ARG A 1 92 ? -1.055 20.014 5.643 1.00 93.81 92 ARG A O 1
ATOM 729 N N . ASP A 1 93 ? -2.621 18.792 4.615 1.00 93.25 93 ASP A N 1
ATOM 730 C CA . ASP A 1 93 ? -2.556 17.702 5.584 1.00 93.25 93 ASP A CA 1
ATOM 731 C C . ASP A 1 93 ? -1.255 16.891 5.440 1.00 93.25 93 ASP A C 1
ATOM 733 O O . ASP A 1 93 ? -1.027 16.235 4.424 1.00 93.25 93 ASP A O 1
ATOM 737 N N . ILE A 1 94 ? -0.406 16.920 6.472 1.00 93.50 94 ILE A N 1
ATOM 738 C CA . ILE A 1 94 ? 0.877 1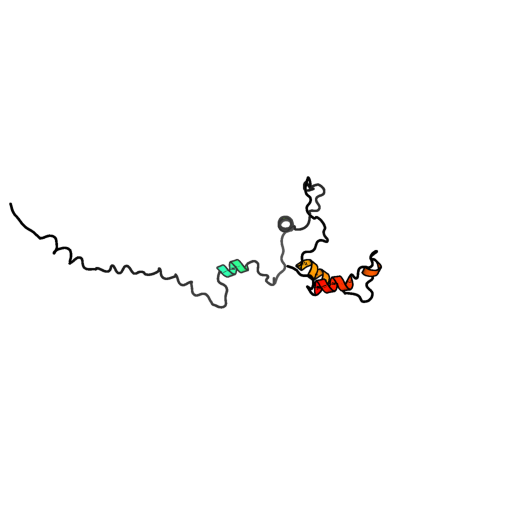6.194 6.512 1.00 93.50 94 ILE A CA 1
ATOM 739 C C . ILE A 1 94 ? 0.810 14.884 7.311 1.00 93.50 94 ILE A C 1
ATOM 741 O O . ILE A 1 94 ? 1.828 14.202 7.491 1.00 93.50 94 ILE A O 1
ATOM 745 N N . LYS A 1 95 ? -0.361 14.537 7.858 1.00 94.75 95 LYS A N 1
ATOM 746 C CA . LYS A 1 95 ? -0.510 13.370 8.732 1.00 94.75 95 LYS A CA 1
ATOM 747 C C . LYS A 1 95 ? -0.244 12.086 7.947 1.00 94.75 95 LYS A C 1
ATOM 749 O O . LYS A 1 95 ? -0.986 11.731 7.035 1.00 94.75 95 LYS A O 1
ATOM 754 N N . ARG A 1 96 ? 0.767 11.322 8.372 1.00 92.56 96 ARG A N 1
ATOM 755 C CA . ARG A 1 96 ? 1.121 10.012 7.781 1.00 92.56 96 ARG A CA 1
ATOM 756 C C . ARG A 1 96 ? 0.065 8.925 8.006 1.00 92.56 96 ARG A C 1
ATOM 758 O O . ARG A 1 96 ? 0.146 7.868 7.394 1.00 92.56 96 ARG A O 1
ATOM 765 N N . THR A 1 97 ? -0.876 9.170 8.914 1.00 95.12 97 THR A N 1
ATOM 766 C CA . THR A 1 97 ? -1.967 8.261 9.285 1.00 95.12 97 THR A CA 1
ATOM 767 C C . THR A 1 97 ? -3.231 8.470 8.456 1.00 95.12 97 THR A C 1
ATOM 769 O O . THR A 1 97 ? -4.191 7.725 8.628 1.00 95.12 97 THR A O 1
ATOM 772 N N . THR A 1 98 ? -3.258 9.468 7.570 1.00 94.56 98 THR A N 1
ATOM 773 C CA . THR A 1 98 ? -4.378 9.663 6.644 1.00 94.56 98 THR A CA 1
ATOM 774 C C . THR A 1 98 ? -4.408 8.521 5.634 1.00 94.56 98 THR A C 1
ATOM 776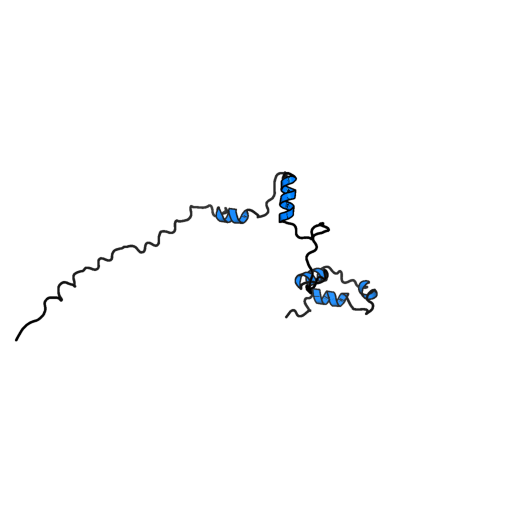 O O . THR A 1 98 ? -3.392 8.153 5.043 1.00 94.56 98 THR A O 1
ATOM 779 N N . LEU A 1 99 ? -5.579 7.914 5.464 1.00 94.62 99 LEU A N 1
ATOM 780 C CA . LEU A 1 99 ? -5.775 6.766 4.588 1.00 94.62 99 LEU A CA 1
ATOM 781 C C . LEU A 1 99 ? -6.854 7.100 3.562 1.00 94.62 99 LEU A C 1
ATOM 783 O O . LEU A 1 99 ? -7.910 7.619 3.912 1.00 94.62 99 LEU A O 1
ATOM 787 N N . SER A 1 100 ? -6.597 6.771 2.296 1.00 93.12 100 SER A N 1
ATOM 788 C CA . SER A 1 100 ? -7.642 6.707 1.270 1.00 93.12 100 SER A CA 1
ATOM 789 C C . SER A 1 100 ? -8.498 5.457 1.467 1.00 93.12 100 SER A C 1
ATOM 791 O O . SER A 1 100 ? -8.054 4.521 2.129 1.00 93.12 100 SER A O 1
ATOM 793 N N . GLU A 1 101 ? -9.675 5.378 0.844 1.00 92.69 101 GLU A N 1
ATOM 794 C CA . GLU A 1 101 ? -10.567 4.207 0.939 1.00 92.69 101 GLU A CA 1
ATOM 795 C C . GLU A 1 101 ? -9.825 2.882 0.677 1.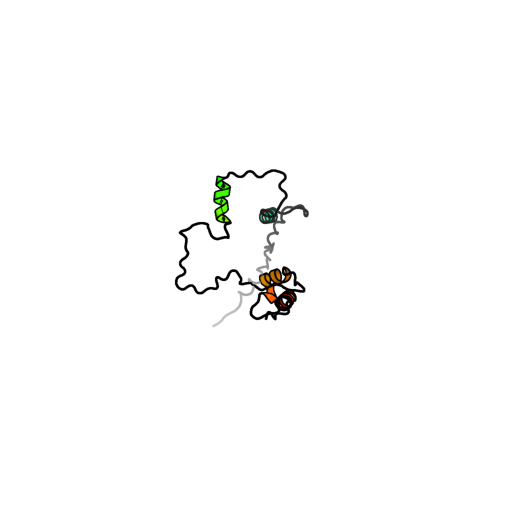00 92.69 101 GLU A C 1
ATOM 797 O O . GLU A 1 101 ? -9.874 1.949 1.478 1.00 92.69 101 GLU A O 1
ATOM 802 N N . ARG A 1 102 ? -9.016 2.826 -0.390 1.00 93.69 102 ARG A N 1
ATOM 803 C CA . ARG A 1 102 ? -8.193 1.649 -0.711 1.00 93.69 102 ARG A CA 1
ATOM 804 C C . ARG A 1 102 ? -7.192 1.304 0.399 1.00 93.69 102 ARG A C 1
ATOM 806 O O . ARG A 1 102 ? -6.953 0.124 0.662 1.00 93.69 102 ARG A O 1
ATOM 813 N N . GLY A 1 103 ? -6.563 2.314 1.002 1.00 94.75 103 GLY A N 1
ATOM 814 C CA . GLY A 1 103 ? -5.630 2.136 2.115 1.00 94.75 103 GLY A CA 1
ATOM 815 C C . GLY A 1 103 ? -6.341 1.682 3.389 1.00 94.75 103 GLY A C 1
ATOM 816 O O . GLY A 1 103 ? -5.890 0.738 4.033 1.00 94.75 103 GLY A O 1
ATOM 817 N N . ALA A 1 104 ? -7.485 2.294 3.690 1.00 95.38 104 ALA A N 1
ATOM 818 C CA . ALA A 1 104 ? -8.325 1.988 4.838 1.00 95.38 104 ALA A CA 1
ATOM 819 C C . ALA A 1 104 ? -8.857 0.552 4.782 1.00 95.38 104 ALA A C 1
ATOM 821 O O . ALA A 1 104 ? -8.734 -0.174 5.764 1.00 95.38 104 ALA A O 1
ATOM 822 N N . LEU A 1 105 ? -9.345 0.093 3.623 1.00 95.19 105 LEU A N 1
ATOM 823 C CA . LEU A 1 105 ? -9.785 -1.293 3.438 1.00 95.19 105 LEU A CA 1
ATOM 824 C C . LEU A 1 105 ? -8.650 -2.292 3.672 1.00 95.19 105 LEU A C 1
ATOM 826 O O . LEU A 1 105 ? -8.828 -3.282 4.379 1.00 95.19 105 LEU A O 1
ATOM 830 N N . ARG A 1 106 ? -7.460 -2.029 3.116 1.00 96.00 106 ARG A N 1
ATOM 831 C CA . ARG A 1 106 ? -6.293 -2.899 3.325 1.00 96.00 106 ARG A CA 1
ATOM 832 C C . ARG A 1 106 ? -5.910 -2.969 4.804 1.00 96.00 106 ARG A C 1
ATOM 834 O O . ARG A 1 106 ? -5.630 -4.056 5.305 1.00 96.00 106 ARG A O 1
ATOM 841 N N . GLU A 1 107 ? -5.904 -1.831 5.488 1.00 97.06 107 GLU A N 1
ATOM 842 C CA . GLU A 1 107 ? -5.527 -1.753 6.898 1.00 97.06 107 GLU A CA 1
ATOM 843 C C . GLU A 1 107 ? -6.577 -2.396 7.817 1.00 97.06 107 GLU A C 1
ATOM 845 O O . GLU A 1 107 ? -6.233 -3.132 8.744 1.00 97.06 107 GLU A O 1
ATOM 850 N N . ALA A 1 108 ? -7.862 -2.226 7.509 1.00 96.50 108 ALA A N 1
ATOM 851 C CA . ALA A 1 108 ? -8.953 -2.873 8.229 1.00 96.50 108 ALA A CA 1
ATOM 852 C C . ALA A 1 108 ? -8.938 -4.403 8.064 1.00 96.50 108 ALA A C 1
ATOM 854 O O . ALA A 1 108 ? -9.162 -5.152 9.022 1.00 96.50 108 ALA A O 1
ATOM 855 N N . LEU A 1 109 ? -8.614 -4.895 6.865 1.00 95.50 109 LEU A N 1
ATOM 856 C CA . LEU A 1 109 ? -8.441 -6.327 6.616 1.00 95.50 109 LEU A CA 1
ATOM 857 C C . LEU A 1 109 ? -7.234 -6.901 7.367 1.00 95.50 109 LEU A C 1
ATOM 859 O O . LEU A 1 109 ? -7.330 -8.017 7.874 1.00 95.50 109 LEU A O 1
ATOM 863 N N . ARG A 1 110 ? -6.153 -6.124 7.516 1.00 97.12 110 ARG A N 1
ATOM 864 C CA . ARG A 1 110 ? -4.951 -6.502 8.278 1.00 97.12 110 ARG A CA 1
ATOM 865 C C . ARG A 1 110 ? -5.210 -6.651 9.784 1.00 97.12 110 ARG A C 1
ATOM 867 O O . ARG A 1 110 ? -4.507 -7.412 10.444 1.00 97.12 110 ARG A O 1
ATOM 874 N N . CYS A 1 111 ? -6.191 -5.936 10.340 1.00 97.06 111 CYS A N 1
ATOM 875 C CA . CYS A 1 111 ? -6.561 -6.056 11.752 1.00 97.06 111 CYS A CA 1
ATOM 876 C C . CYS A 1 111 ? -7.038 -7.483 12.085 1.00 97.06 111 CYS A C 1
ATOM 878 O O . CYS A 1 111 ? -7.825 -8.062 11.337 1.00 97.06 111 CYS A O 1
ATOM 880 N N . LEU A 1 112 ? -6.617 -8.031 13.232 1.00 95.81 112 LEU A N 1
ATOM 881 C CA . LEU A 1 112 ? -6.996 -9.381 13.681 1.00 95.81 112 LEU A CA 1
ATOM 882 C C . LEU A 1 112 ? -8.390 -9.458 14.326 1.00 95.81 112 LEU A C 1
ATOM 884 O O . LEU A 1 112 ? -8.913 -10.552 14.494 1.00 95.81 112 LEU A O 1
ATOM 888 N N . LYS A 1 113 ? -9.000 -8.315 14.674 1.00 94.88 113 LYS A N 1
ATOM 889 C CA . LYS A 1 113 ? -10.314 -8.229 15.344 1.00 94.88 113 LYS A CA 1
ATOM 890 C C . LYS A 1 113 ? -10.408 -9.124 16.594 1.00 94.88 113 LYS A C 1
ATOM 892 O O . LYS A 1 113 ? -11.320 -9.937 16.728 1.00 94.88 113 LYS A O 1
ATOM 897 N N . CYS A 1 114 ? -9.455 -8.962 17.511 1.00 96.12 114 CYS A N 1
ATOM 898 C CA . CYS A 1 114 ? -9.337 -9.759 18.736 1.00 96.12 114 CYS A CA 1
ATOM 899 C C . CYS A 1 114 ? -10.643 -9.789 19.556 1.00 96.12 114 CYS A C 1
ATOM 901 O O . CYS A 1 114 ? -11.404 -8.823 19.546 1.00 96.12 114 CYS A O 1
ATOM 903 N N . ALA A 1 115 ? -10.903 -10.887 20.274 1.00 91.38 115 ALA A N 1
ATOM 904 C CA . ALA A 1 115 ? -12.044 -10.994 21.189 1.00 91.38 115 ALA A CA 1
ATOM 905 C C . ALA A 1 115 ? -11.926 -9.984 22.342 1.00 91.38 115 ALA A C 1
ATOM 907 O O . ALA A 1 115 ? -12.746 -9.076 22.426 1.00 91.38 115 ALA A O 1
ATOM 908 N N . ASP A 1 116 ? -10.845 -10.073 23.120 1.00 91.19 116 ASP A N 1
ATOM 909 C CA . ASP A 1 116 ? -10.462 -9.090 24.133 1.00 91.19 116 ASP A CA 1
ATOM 910 C C . ASP A 1 116 ? -9.455 -8.104 23.551 1.00 91.19 116 ASP A C 1
ATOM 912 O O . ASP A 1 116 ? -8.241 -8.300 23.615 1.00 91.19 116 ASP A O 1
ATOM 916 N N . ALA A 1 117 ? -9.960 -7.050 22.918 1.00 93.56 117 ALA A N 1
ATOM 917 C CA . ALA A 1 117 ? -9.117 -6.080 22.241 1.00 93.56 117 ALA A CA 1
ATOM 918 C C . ALA A 1 117 ? -8.353 -5.204 23.262 1.00 93.56 117 ALA A C 1
ATOM 920 O O . ALA A 1 117 ? -8.971 -4.371 23.932 1.00 93.56 117 ALA A O 1
ATOM 921 N N . PRO A 1 118 ? -7.009 -5.311 23.371 1.00 95.00 118 PRO A N 1
ATOM 922 C CA . PRO A 1 118 ? -6.249 -4.453 24.282 1.00 95.00 118 PRO A CA 1
ATOM 923 C C . PRO A 1 118 ? -6.336 -2.981 23.865 1.00 95.00 118 PRO A C 1
ATOM 925 O O . PRO A 1 118 ? -6.361 -2.102 24.716 1.00 95.00 118 PRO A O 1
ATOM 928 N N . CYS A 1 119 ? -6.481 -2.707 22.563 1.00 96.62 119 CYS A N 1
ATOM 929 C CA . CYS A 1 119 ? -6.633 -1.351 22.044 1.00 96.62 119 CYS A CA 1
ATOM 930 C C . CYS A 1 119 ? -7.880 -0.630 22.579 1.00 96.62 119 CYS A C 1
ATOM 932 O O . CYS A 1 119 ? -7.822 0.575 22.800 1.00 96.62 119 CYS A O 1
ATOM 934 N N . GLN A 1 120 ? -8.982 -1.346 22.822 1.00 95.69 120 GLN A N 1
ATOM 935 C CA . GLN A 1 120 ? -10.196 -0.759 23.390 1.00 95.69 120 GLN A CA 1
ATOM 936 C C . GLN A 1 120 ? -10.001 -0.398 24.865 1.00 95.69 120 GLN A C 1
ATOM 938 O O . GLN A 1 120 ? -10.390 0.687 25.286 1.00 95.69 120 GLN A O 1
ATOM 943 N N . LYS A 1 121 ? -9.321 -1.264 25.627 1.00 94.50 121 LYS A N 1
ATOM 944 C CA . LYS A 1 121 ? -8.977 -1.016 27.037 1.00 94.50 121 LYS A CA 1
ATOM 945 C C . LYS A 1 121 ? -7.996 0.149 27.201 1.00 94.50 121 LYS A C 1
ATOM 947 O O . LYS A 1 121 ? -8.048 0.858 28.197 1.00 94.50 121 LYS A O 1
ATOM 952 N N . SER A 1 122 ? -7.111 0.357 26.226 1.00 95.44 122 SER A N 1
ATOM 953 C CA . SER A 1 122 ? -6.180 1.492 26.211 1.00 95.44 122 SER A CA 1
ATOM 954 C C . SER A 1 122 ? -6.821 2.812 25.768 1.00 95.44 122 SER A C 1
ATOM 956 O O . SER A 1 122 ? -6.198 3.862 25.915 1.00 95.44 122 SER A O 1
ATOM 958 N N . CYS A 1 123 ? -8.028 2.788 25.197 1.00 96.06 123 CYS A N 1
ATOM 959 C CA . CYS A 1 123 ? -8.700 3.993 24.726 1.00 96.06 123 CYS A CA 1
ATOM 960 C C . CYS A 1 123 ? -9.398 4.704 25.902 1.00 96.06 123 CYS A C 1
ATOM 962 O O . CYS A 1 123 ? -10.269 4.097 26.526 1.00 96.06 123 CYS A O 1
ATOM 964 N N . PRO A 1 124 ? -9.099 5.987 26.191 1.00 96.88 124 PRO A N 1
ATOM 965 C CA . PRO A 1 124 ? -9.686 6.697 27.336 1.00 96.88 124 PRO A CA 1
ATOM 966 C C . PRO A 1 124 ? -11.213 6.835 27.245 1.00 96.88 124 PRO A C 1
ATOM 968 O O . PRO A 1 124 ? -11.888 6.937 28.263 1.00 96.88 124 PRO A O 1
ATOM 971 N N . THR A 1 125 ? -11.764 6.807 26.031 1.00 95.62 125 THR A N 1
ATOM 972 C CA . THR A 1 125 ? -13.204 6.879 25.752 1.00 95.62 125 THR A CA 1
ATOM 973 C C . THR A 1 125 ? -13.839 5.513 25.483 1.00 95.62 125 THR A C 1
ATOM 975 O O . THR A 1 125 ? -15.018 5.455 25.154 1.00 95.62 125 THR A O 1
ATOM 978 N N . GLN A 1 126 ? -13.078 4.418 25.614 1.00 93.44 126 GLN A N 1
ATOM 979 C CA . GLN A 1 126 ? -13.557 3.034 25.481 1.00 93.44 126 GLN A CA 1
ATOM 980 C C . GLN A 1 126 ? -14.266 2.722 24.147 1.00 93.44 126 GLN A C 1
ATOM 982 O O . GLN A 1 126 ? -15.178 1.900 24.099 1.00 93.44 126 GLN A O 1
ATOM 987 N N . LEU A 1 127 ? -13.830 3.346 23.047 1.00 94.19 127 LEU A N 1
ATOM 988 C CA . LEU A 1 127 ? -14.383 3.096 21.710 1.00 94.19 127 LEU A CA 1
ATOM 989 C C . LEU A 1 127 ? -14.261 1.615 21.307 1.00 94.19 127 LEU A C 1
ATOM 991 O O . LEU A 1 127 ? -13.187 1.019 21.430 1.00 94.19 127 LEU A O 1
ATOM 995 N N . ASP A 1 128 ? -15.326 1.050 20.731 1.00 94.19 128 ASP A N 1
ATOM 996 C CA . ASP A 1 128 ? -15.344 -0.312 20.181 1.00 94.19 128 ASP A CA 1
ATOM 997 C C . ASP A 1 128 ? -14.543 -0.406 18.866 1.00 94.19 128 ASP A C 1
ATOM 999 O O . ASP A 1 128 ? -15.076 -0.510 17.758 1.00 94.19 128 ASP A O 1
ATOM 1003 N N . ILE A 1 129 ? -13.214 -0.382 18.970 1.00 95.69 129 ILE A N 1
ATOM 1004 C CA . ILE A 1 129 ? -12.302 -0.376 17.812 1.00 95.69 129 ILE A CA 1
ATOM 1005 C C . ILE A 1 129 ? -12.504 -1.620 16.931 1.00 95.69 129 ILE A C 1
ATOM 1007 O O . ILE A 1 129 ? -12.428 -1.541 15.704 1.00 95.69 129 ILE A O 1
ATOM 1011 N N . LYS A 1 130 ? -12.789 -2.777 17.541 1.00 94.75 130 LYS A N 1
ATOM 1012 C CA . LYS A 1 130 ? -13.020 -4.041 16.827 1.00 94.75 130 LYS A CA 1
ATOM 1013 C C . LYS A 1 130 ? -14.202 -3.938 15.865 1.00 94.75 130 LYS A C 1
ATOM 1015 O O . LYS A 1 130 ? -14.070 -4.306 14.695 1.00 94.75 130 LYS A O 1
ATOM 1020 N N . THR A 1 131 ? -15.354 -3.489 16.358 1.00 93.12 131 THR A N 1
ATOM 1021 C CA . THR A 1 131 ? -16.593 -3.442 15.572 1.00 93.12 131 THR A CA 1
ATOM 1022 C C . THR A 1 131 ? -16.482 -2.371 14.497 1.00 93.12 131 THR A C 1
ATOM 1024 O O . THR A 1 131 ? -16.748 -2.663 13.333 1.00 93.12 131 THR A O 1
ATOM 1027 N N . PHE A 1 132 ? -15.948 -1.195 14.838 1.00 94.06 132 PHE A N 1
ATOM 1028 C CA . PHE A 1 132 ? -15.702 -0.116 13.885 1.00 94.06 132 PHE A CA 1
ATOM 1029 C C . PHE A 1 132 ? -14.810 -0.558 12.714 1.00 94.06 132 PHE A C 1
ATOM 1031 O O . PHE A 1 132 ? -15.188 -0.410 11.551 1.00 94.06 132 PHE A O 1
ATOM 1038 N N . ILE A 1 133 ? -13.658 -1.178 12.997 1.00 95.56 133 ILE A N 1
ATOM 1039 C CA . ILE A 1 133 ? -12.753 -1.668 11.946 1.00 95.56 133 ILE A CA 1
ATOM 1040 C C . ILE A 1 133 ? -13.402 -2.792 11.122 1.00 95.56 133 ILE A C 1
ATOM 1042 O O . ILE A 1 133 ? -13.177 -2.883 9.913 1.00 95.56 133 ILE A O 1
ATOM 1046 N N . THR A 1 134 ? -14.236 -3.632 11.741 1.00 94.44 134 THR A N 1
ATOM 1047 C CA . THR A 1 134 ? -14.988 -4.677 11.025 1.00 94.44 134 THR A CA 1
ATOM 1048 C C . THR A 1 134 ? -15.974 -4.065 10.027 1.00 94.44 134 THR A C 1
ATOM 1050 O O . THR A 1 134 ? -16.038 -4.511 8.881 1.00 94.44 134 THR A O 1
ATOM 1053 N N . SER A 1 135 ? -16.678 -2.997 10.409 1.00 93.50 135 SER A N 1
ATOM 1054 C CA . SER A 1 135 ? -17.590 -2.268 9.518 1.00 93.50 135 SER A CA 1
ATOM 1055 C C . SER A 1 135 ? -16.867 -1.642 8.323 1.00 93.50 135 SER A C 1
ATOM 1057 O O . SER A 1 135 ? -17.380 -1.697 7.203 1.00 93.50 135 SER A O 1
ATOM 1059 N N . ILE A 1 136 ? -15.651 -1.117 8.525 1.00 94.31 136 ILE A N 1
ATOM 1060 C CA . ILE A 1 136 ? -14.806 -0.621 7.425 1.00 94.31 136 ILE A CA 1
ATOM 1061 C C . ILE A 1 136 ? -14.462 -1.762 6.464 1.00 94.31 136 ILE A C 1
ATOM 1063 O O . ILE A 1 136 ? -14.629 -1.614 5.256 1.00 94.31 136 ILE A O 1
ATOM 1067 N N . ALA A 1 137 ? -14.020 -2.913 6.980 1.00 93.50 137 ALA A N 1
ATOM 1068 C CA . ALA A 1 137 ? -13.662 -4.063 6.147 1.00 93.50 137 ALA A CA 1
ATOM 1069 C C . ALA A 1 137 ? -14.844 -4.573 5.302 1.00 93.50 137 ALA A C 1
ATOM 1071 O O . ALA A 1 137 ? -14.653 -4.979 4.156 1.00 93.50 137 ALA A O 1
ATOM 1072 N N . ASN A 1 138 ? -16.059 -4.490 5.846 1.00 92.00 138 ASN A N 1
ATOM 1073 C CA . ASN A 1 138 ? -17.293 -4.886 5.169 1.00 92.00 138 ASN A CA 1
ATOM 1074 C C . ASN A 1 138 ? -17.852 -3.813 4.221 1.00 92.00 138 ASN A C 1
ATOM 1076 O O . ASN A 1 138 ? -18.937 -4.006 3.678 1.00 92.00 138 ASN A O 1
ATOM 1080 N N . LYS A 1 139 ? -17.141 -2.692 4.013 1.00 85.44 139 LYS A N 1
ATOM 1081 C CA . LYS A 1 139 ? -17.590 -1.559 3.182 1.00 85.44 139 LYS A CA 1
ATOM 1082 C C . LYS A 1 139 ? -18.956 -1.002 3.609 1.00 85.44 139 LYS A C 1
ATOM 1084 O O . LYS A 1 139 ? -19.692 -0.463 2.793 1.00 85.44 139 LYS A O 1
ATOM 1089 N N . ALA A 1 140 ? -19.292 -1.124 4.893 1.00 74.69 140 ALA A N 1
ATOM 1090 C CA . ALA A 1 140 ? -20.542 -0.599 5.443 1.00 74.69 140 ALA A CA 1
ATOM 1091 C C . ALA A 1 140 ? -20.494 0.926 5.651 1.00 74.69 140 ALA A C 1
ATOM 1093 O O . ALA A 1 140 ? -21.507 1.552 5.951 1.00 74.69 140 ALA A O 1
ATOM 1094 N N . CYS A 1 141 ? -19.314 1.531 5.494 1.00 64.69 141 CYS A N 1
ATOM 1095 C CA . CYS A 1 141 ? -19.185 2.972 5.382 1.00 64.69 141 CYS A CA 1
ATOM 1096 C C . CYS A 1 141 ? -19.679 3.367 3.987 1.00 64.69 141 CYS A C 1
ATOM 1098 O O . CYS A 1 141 ? -19.063 2.987 2.994 1.00 64.69 141 CYS A O 1
ATOM 1100 N N . PHE A 1 142 ? -20.796 4.091 3.917 1.00 46.25 142 PHE A N 1
ATOM 1101 C CA . PHE A 1 142 ? -21.283 4.681 2.673 1.00 46.25 142 PHE A CA 1
ATOM 1102 C C . PHE A 1 142 ? -20.190 5.579 2.077 1.00 46.25 142 PHE A C 1
ATOM 1104 O O . PHE A 1 142 ? -19.962 6.690 2.551 1.00 46.25 142 PHE A O 1
ATOM 1111 N N . CYS A 1 143 ? -19.508 5.090 1.045 1.00 46.03 143 CYS A N 1
ATOM 1112 C CA . CYS A 1 143 ? -18.832 5.939 0.076 1.00 46.03 143 CYS A CA 1
ATOM 1113 C C . CYS A 1 143 ? -19.893 6.356 -0.949 1.00 46.03 143 CYS A C 1
ATOM 1115 O O . CYS A 1 143 ? -20.249 5.562 -1.819 1.00 46.03 143 CYS A O 1
ATOM 1117 N N . PHE A 1 144 ? -20.446 7.558 -0.774 1.00 37.94 144 PHE A N 1
ATOM 1118 C CA . PHE A 1 144 ? -21.066 8.316 -1.864 1.00 37.94 144 PHE A CA 1
ATOM 1119 C C . PHE A 1 144 ? -19.974 9.033 -2.659 1.00 37.94 144 PHE A C 1
ATOM 1121 O O . PHE A 1 144 ? -18.994 9.486 -2.019 1.00 37.94 144 PHE A O 1
#